Protein AF-A0A7K2P1S5-F1 (afdb_monomer)

Structure (mmCIF, N/CA/C/O backbone):
data_AF-A0A7K2P1S5-F1
#
_entry.id   AF-A0A7K2P1S5-F1
#
loop_
_atom_site.group_PDB
_atom_site.id
_atom_site.type_symbol
_atom_site.label_atom_id
_atom_site.label_alt_id
_atom_site.label_comp_id
_atom_site.label_asym_id
_atom_site.label_entity_id
_atom_site.label_seq_id
_atom_site.pdbx_PDB_ins_code
_atom_site.Cartn_x
_atom_site.Cartn_y
_atom_site.Cartn_z
_atom_site.occupancy
_atom_site.B_iso_or_equiv
_atom_site.auth_seq_id
_atom_site.auth_comp_id
_atom_site.auth_asym_id
_atom_site.auth_atom_id
_atom_site.pdbx_PDB_model_num
ATOM 1 N N . ALA A 1 1 ? -19.175 -7.770 -6.882 1.00 64.19 1 ALA A N 1
ATOM 2 C CA . ALA A 1 1 ? -19.852 -7.234 -5.683 1.00 64.19 1 ALA A CA 1
ATOM 3 C C . ALA A 1 1 ? -19.064 -6.012 -5.221 1.00 64.19 1 ALA A C 1
ATOM 5 O O . ALA A 1 1 ? -17.893 -6.172 -4.918 1.00 64.19 1 ALA A O 1
ATOM 6 N N . GLY A 1 2 ? -19.640 -4.807 -5.270 1.00 92.00 2 GLY A N 1
ATOM 7 C CA . GLY A 1 2 ? -18.954 -3.548 -4.926 1.00 92.00 2 GLY A CA 1
ATOM 8 C C . GLY A 1 2 ? -18.885 -3.310 -3.417 1.00 92.00 2 GLY A C 1
ATOM 9 O O . GLY A 1 2 ? -19.528 -2.395 -2.917 1.00 92.00 2 GLY A O 1
ATOM 10 N N . ARG A 1 3 ? -18.183 -4.189 -2.694 1.00 96.81 3 ARG A N 1
ATOM 11 C CA . ARG A 1 3 ? -18.020 -4.144 -1.232 1.00 96.81 3 ARG A CA 1
ATOM 12 C C . ARG A 1 3 ? -16.573 -3.842 -0.867 1.00 96.81 3 ARG A C 1
ATOM 14 O O . ARG A 1 3 ? -15.666 -4.311 -1.549 1.00 96.81 3 ARG A O 1
ATOM 21 N N . ASP A 1 4 ? -16.382 -3.133 0.240 1.00 97.44 4 ASP A N 1
ATOM 22 C CA . ASP A 1 4 ? -15.070 -2.916 0.849 1.00 97.44 4 ASP A CA 1
ATOM 23 C C . ASP A 1 4 ? -14.820 -3.994 1.912 1.00 97.44 4 ASP A C 1
ATOM 25 O O . ASP A 1 4 ? -15.289 -3.914 3.049 1.00 97.44 4 ASP A O 1
ATOM 29 N N . LEU A 1 5 ? -14.108 -5.047 1.516 1.00 97.94 5 LEU A N 1
ATOM 30 C CA . LEU A 1 5 ? -13.854 -6.197 2.384 1.00 97.94 5 LEU A CA 1
ATOM 31 C C . LEU A 1 5 ? -12.932 -5.850 3.562 1.00 97.94 5 LEU A C 1
ATOM 33 O O . LEU A 1 5 ? -13.035 -6.474 4.619 1.00 97.94 5 LEU A O 1
ATOM 37 N N . VAL A 1 6 ? -12.056 -4.853 3.401 1.00 98.06 6 VAL A N 1
ATOM 38 C CA . VAL A 1 6 ? -11.124 -4.420 4.449 1.00 98.06 6 VAL A CA 1
ATOM 39 C C . VAL A 1 6 ? -11.885 -3.675 5.539 1.00 98.06 6 VAL A C 1
ATOM 41 O O . VAL A 1 6 ? -11.708 -3.984 6.719 1.00 98.06 6 VAL A O 1
ATOM 44 N N . ALA A 1 7 ? -12.790 -2.769 5.154 1.00 98.19 7 ALA A N 1
ATOM 45 C CA . ALA A 1 7 ? -13.667 -2.075 6.095 1.00 98.19 7 ALA A CA 1
ATOM 46 C C . ALA A 1 7 ? -14.457 -3.070 6.957 1.00 98.19 7 ALA A C 1
ATOM 48 O O . ALA A 1 7 ? -14.453 -2.987 8.187 1.00 98.19 7 ALA A O 1
ATOM 49 N N . GLU A 1 8 ? -15.095 -4.047 6.311 1.00 98.31 8 GLU A N 1
ATOM 50 C CA . GLU A 1 8 ? -15.909 -5.049 6.996 1.00 98.31 8 GLU A CA 1
ATOM 51 C C . GLU A 1 8 ? -15.084 -5.926 7.949 1.00 98.31 8 GLU A C 1
ATOM 53 O O . GLU A 1 8 ? -15.510 -6.177 9.080 1.00 98.31 8 GLU A O 1
ATOM 58 N N . TYR A 1 9 ? -13.886 -6.347 7.532 1.00 98.50 9 TYR A N 1
ATOM 59 C CA . TYR A 1 9 ? -12.959 -7.096 8.379 1.00 9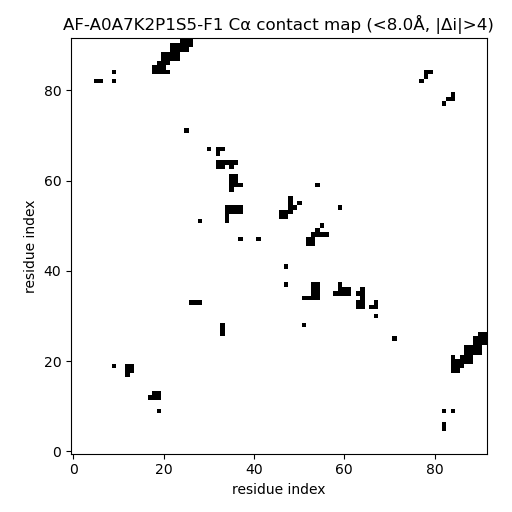8.50 9 TYR A CA 1
ATOM 60 C C . TYR A 1 9 ? -12.557 -6.294 9.625 1.00 98.50 9 TYR A C 1
ATOM 62 O O . TYR A 1 9 ? -12.711 -6.780 10.748 1.00 98.50 9 TYR A O 1
ATOM 70 N N . VAL A 1 10 ? -12.106 -5.048 9.453 1.00 98.50 10 VAL A N 1
ATOM 71 C CA . VAL A 1 10 ? -11.652 -4.201 10.567 1.00 98.50 10 VAL A CA 1
ATOM 72 C C . VAL A 1 10 ? -12.792 -3.930 11.551 1.00 98.50 10 VAL A C 1
ATOM 74 O O . VAL A 1 10 ? -12.605 -4.055 12.765 1.00 98.50 10 VAL A O 1
ATOM 77 N N . SER A 1 11 ? -13.993 -3.623 11.052 1.00 98.38 11 SER A N 1
ATOM 78 C CA . SER A 1 11 ? -15.181 -3.437 11.891 1.00 98.38 11 SER A CA 1
ATOM 79 C C . SER A 1 11 ? -15.545 -4.701 12.673 1.00 98.38 11 SER A C 1
ATOM 81 O O . SER A 1 11 ? -15.827 -4.614 13.869 1.00 98.38 11 SER A O 1
ATOM 83 N N . ALA A 1 12 ? -15.502 -5.879 12.043 1.00 98.62 12 ALA A N 1
ATOM 84 C CA . ALA A 1 12 ? -15.828 -7.144 12.699 1.00 98.62 12 ALA A CA 1
ATOM 85 C C . ALA A 1 12 ? -14.821 -7.524 13.798 1.00 98.62 12 ALA A C 1
ATOM 87 O O . ALA A 1 12 ? -15.223 -8.031 14.849 1.00 98.62 12 ALA A O 1
ATOM 88 N N . MET A 1 13 ? -13.529 -7.258 13.584 1.00 98.69 13 MET A N 1
ATOM 89 C CA . MET A 1 13 ? -12.484 -7.471 14.592 1.00 98.69 13 MET A CA 1
ATOM 90 C C . MET A 1 13 ? -12.713 -6.574 15.812 1.00 98.69 13 MET A C 1
ATOM 92 O O . MET A 1 13 ? -12.791 -7.061 16.944 1.00 98.69 13 MET A O 1
ATOM 96 N N . ARG A 1 14 ? -12.936 -5.276 15.577 1.00 98.00 14 ARG A N 1
ATOM 97 C CA . ARG A 1 14 ? -13.186 -4.287 16.636 1.00 98.00 14 ARG A CA 1
ATOM 98 C C . ARG A 1 14 ? -14.461 -4.571 17.422 1.00 98.00 14 ARG A C 1
ATOM 100 O O . ARG A 1 14 ? -14.449 -4.473 18.646 1.00 98.00 14 ARG A O 1
ATOM 107 N N . ALA A 1 15 ? -15.536 -4.992 16.753 1.00 98.62 15 ALA A N 1
ATOM 108 C CA . ALA A 1 15 ? -16.791 -5.368 17.407 1.00 98.62 15 ALA A CA 1
ATOM 109 C C . ALA A 1 15 ? -16.629 -6.535 18.400 1.00 98.62 15 ALA A C 1
ATOM 111 O O . ALA A 1 15 ? -17.441 -6.688 19.309 1.00 98.62 15 ALA A O 1
ATOM 112 N N . ARG A 1 16 ? -15.573 -7.346 18.249 1.00 98.56 16 ARG A N 1
ATOM 113 C CA . ARG A 1 16 ? -15.216 -8.436 19.169 1.00 98.56 16 ARG A CA 1
ATOM 114 C C . ARG A 1 16 ? -14.083 -8.081 20.138 1.00 98.56 16 ARG A C 1
ATOM 116 O O . ARG A 1 16 ? -13.578 -8.968 20.818 1.00 98.56 16 ARG A O 1
ATOM 123 N N . GLY A 1 17 ? -13.673 -6.814 20.204 1.00 98.44 17 GLY A N 1
ATOM 124 C CA . GLY A 1 17 ? -12.572 -6.365 21.061 1.00 98.44 17 GLY A CA 1
ATOM 125 C C . GLY A 1 17 ? -11.192 -6.871 20.625 1.00 98.44 17 GLY A C 1
ATOM 126 O O . GLY A 1 17 ? -10.274 -6.906 21.442 1.00 98.44 17 GLY A O 1
ATOM 127 N N . LEU A 1 18 ? -11.036 -7.284 19.362 1.00 98.75 18 LEU A N 1
ATOM 128 C CA . LEU A 1 18 ? -9.764 -7.742 18.803 1.00 98.75 18 LEU A CA 1
ATOM 129 C C . LEU A 1 18 ? -9.034 -6.593 18.100 1.00 98.75 18 LEU A C 1
ATOM 131 O O . LEU A 1 18 ? -9.659 -5.736 17.473 1.00 98.75 18 LEU A O 1
ATOM 135 N N . ARG A 1 19 ? -7.698 -6.625 18.160 1.00 98.50 19 ARG A N 1
ATOM 136 C CA . ARG A 1 19 ? -6.832 -5.761 17.345 1.00 98.50 19 ARG A CA 1
ATOM 137 C C . ARG A 1 19 ? -6.902 -6.183 15.879 1.00 98.50 19 ARG A C 1
ATOM 139 O O . ARG A 1 19 ? -6.927 -7.380 15.588 1.00 98.50 19 ARG A O 1
ATOM 146 N N . ALA A 1 20 ? -6.914 -5.219 14.967 1.00 98.44 20 ALA A N 1
ATOM 147 C CA . ALA A 1 20 ? -6.991 -5.458 13.531 1.00 98.44 20 ALA A CA 1
ATOM 148 C C . ALA A 1 20 ? -5.628 -5.204 12.875 1.00 98.44 20 ALA A C 1
ATOM 150 O O . ALA A 1 20 ? -5.171 -4.066 12.795 1.00 98.44 20 ALA 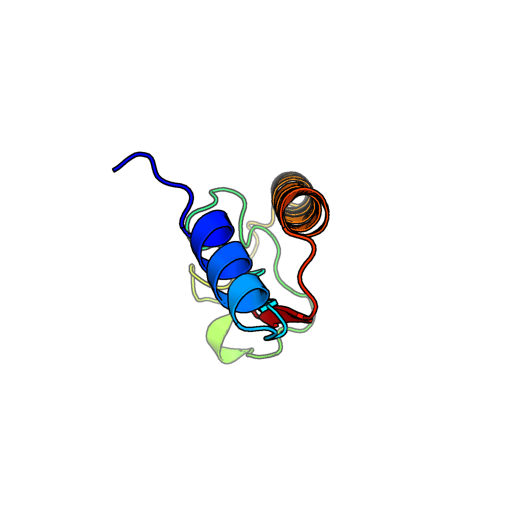A O 1
ATOM 151 N N . GLY A 1 21 ? -4.986 -6.271 12.398 1.00 98.56 21 GLY A N 1
ATOM 152 C CA . GLY A 1 21 ? -3.783 -6.184 11.572 1.00 98.56 21 GLY A CA 1
ATOM 153 C C . GLY A 1 21 ? -4.114 -6.268 10.084 1.00 98.56 21 GLY A C 1
ATO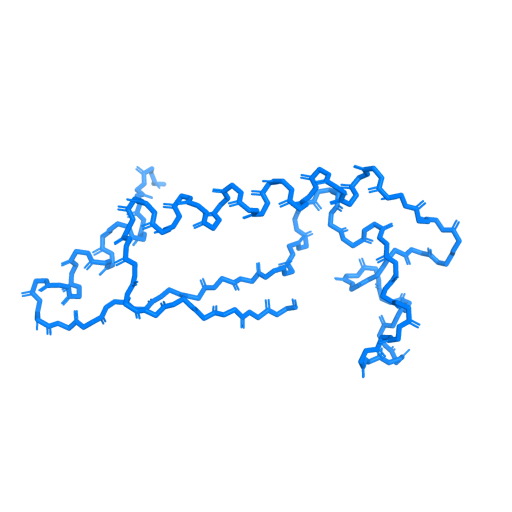M 154 O O . GLY A 1 21 ? -5.029 -7.007 9.709 1.00 98.56 21 GLY A O 1
ATOM 155 N N . LEU A 1 22 ? -3.364 -5.540 9.257 1.00 98.75 22 LEU A N 1
ATOM 156 C CA . LEU A 1 22 ? -3.435 -5.585 7.798 1.00 98.75 22 LEU A CA 1
ATOM 157 C C . LEU A 1 22 ? -2.071 -5.968 7.221 1.00 98.75 22 LEU A C 1
ATOM 159 O O . LEU A 1 22 ? -1.045 -5.413 7.607 1.00 98.75 22 LEU A O 1
ATOM 163 N N . TYR A 1 23 ? -2.084 -6.923 6.297 1.00 98.56 23 TYR A N 1
ATOM 164 C CA . TYR A 1 23 ? -0.941 -7.273 5.460 1.00 98.56 23 TYR A CA 1
ATOM 165 C C . TYR A 1 23 ? -0.944 -6.386 4.213 1.00 98.56 23 TYR A C 1
ATOM 167 O O . TYR A 1 23 ? -2.009 -6.156 3.635 1.00 98.56 23 TYR A O 1
ATOM 175 N N . TYR A 1 24 ? 0.230 -5.942 3.772 1.00 98.38 24 TYR A N 1
ATOM 176 C CA . TYR A 1 24 ? 0.410 -5.216 2.520 1.00 98.38 24 TYR A CA 1
ATOM 177 C C . TYR A 1 24 ? 1.683 -5.686 1.803 1.00 98.38 24 TYR A C 1
ATOM 179 O O . TYR A 1 24 ? 2.766 -5.678 2.390 1.00 98.38 24 TYR A O 1
ATOM 187 N N . SER A 1 25 ? 1.555 -6.081 0.533 1.00 96.62 25 SER A N 1
ATOM 188 C CA . SER A 1 25 ? 2.710 -6.427 -0.300 1.00 96.62 25 SER A CA 1
ATOM 189 C C . SER A 1 25 ? 3.243 -5.175 -0.990 1.00 96.62 25 SER A C 1
ATOM 191 O O . SER A 1 25 ? 2.505 -4.498 -1.698 1.00 96.62 25 SER A O 1
ATOM 193 N N . HIS A 1 26 ? 4.527 -4.883 -0.807 1.00 91.81 26 HIS A N 1
ATOM 194 C CA . HIS A 1 26 ? 5.261 -3.890 -1.591 1.00 91.81 26 HIS A CA 1
ATOM 195 C C . HIS A 1 26 ? 5.526 -4.364 -3.015 1.00 91.81 26 HIS A C 1
ATOM 197 O O . HIS A 1 26 ? 5.897 -3.552 -3.863 1.00 91.81 26 HIS A O 1
ATOM 203 N N . SER A 1 27 ? 5.381 -5.662 -3.265 1.00 91.25 27 SER A N 1
ATOM 204 C CA . SER A 1 27 ? 5.479 -6.240 -4.591 1.00 91.25 27 SER A CA 1
ATOM 205 C C . SER A 1 27 ? 4.108 -6.258 -5.256 1.00 91.25 27 SER A C 1
ATOM 207 O O . SER A 1 27 ? 3.171 -6.852 -4.730 1.00 91.25 27 SER A O 1
ATOM 209 N N . ASP A 1 28 ? 3.988 -5.630 -6.425 1.00 93.38 28 ASP A N 1
ATOM 210 C CA . ASP A 1 28 ? 2.723 -5.556 -7.161 1.00 93.38 28 ASP A CA 1
ATOM 211 C C . ASP A 1 28 ? 2.923 -5.984 -8.618 1.00 93.38 28 ASP A C 1
ATOM 213 O O . ASP A 1 28 ? 3.217 -5.182 -9.497 1.00 93.38 28 ASP A O 1
ATOM 217 N N . TRP A 1 29 ? 2.720 -7.272 -8.897 1.00 91.75 29 TRP A N 1
ATOM 218 C CA . TRP A 1 29 ? 2.847 -7.831 -10.250 1.00 91.75 29 TRP A CA 1
ATOM 219 C C . TRP A 1 29 ? 1.774 -7.354 -11.235 1.00 91.75 29 TRP A C 1
ATOM 221 O O . TRP A 1 29 ? 1.822 -7.716 -12.410 1.00 91.75 29 TRP A O 1
ATOM 231 N N . ASN A 1 30 ? 0.781 -6.596 -10.770 1.00 92.94 30 ASN A N 1
ATOM 232 C CA . ASN A 1 30 ? -0.263 -6.030 -11.609 1.00 92.94 30 ASN A CA 1
ATOM 233 C C . ASN A 1 30 ? 0.050 -4.582 -12.021 1.00 92.94 30 ASN A C 1
ATOM 235 O O . ASN A 1 30 ? -0.349 -4.172 -13.113 1.00 92.94 30 ASN A O 1
ATOM 239 N N . HIS A 1 31 ? 0.735 -3.796 -11.184 1.00 94.69 31 HIS A N 1
ATOM 240 C CA . HIS A 1 31 ? 1.043 -2.404 -11.515 1.00 94.69 31 HIS A CA 1
ATOM 241 C C . HIS A 1 31 ? 2.078 -2.325 -12.658 1.00 94.69 31 HIS A C 1
ATOM 243 O O . HIS A 1 31 ? 3.165 -2.886 -12.531 1.00 94.69 31 HIS A O 1
ATOM 249 N N . PRO A 1 32 ? 1.806 -1.603 -13.765 1.00 93.38 32 PRO A N 1
ATOM 250 C CA . PRO A 1 32 ? 2.673 -1.609 -14.951 1.00 93.38 32 PRO A CA 1
ATOM 251 C C . PRO A 1 32 ? 4.060 -0.998 -14.715 1.00 93.38 32 PRO A C 1
ATOM 253 O O . PRO A 1 32 ? 4.994 -1.311 -15.444 1.00 93.38 32 PRO A O 1
ATOM 256 N N . ASP A 1 33 ? 4.186 -0.137 -13.702 1.00 94.88 33 ASP A N 1
ATOM 257 C CA . ASP A 1 33 ? 5.458 0.480 -13.310 1.00 94.88 33 ASP A CA 1
ATOM 258 C C . ASP A 1 33 ? 6.220 -0.315 -12.217 1.00 94.88 33 ASP A C 1
ATOM 260 O O . ASP A 1 33 ? 7.290 0.109 -11.777 1.00 94.88 33 ASP A O 1
ATOM 264 N N . TYR A 1 34 ? 5.689 -1.449 -11.734 1.00 92.69 34 TYR A N 1
ATOM 265 C CA . TYR A 1 34 ? 6.382 -2.251 -10.721 1.00 92.69 34 TYR A CA 1
ATOM 266 C C . TYR A 1 34 ? 7.582 -3.004 -11.307 1.00 92.69 34 TYR A C 1
ATOM 268 O O . TYR A 1 34 ? 7.546 -3.526 -12.421 1.00 92.69 34 TYR A O 1
ATOM 276 N N . ALA A 1 35 ? 8.636 -3.065 -10.488 1.00 89.31 35 ALA A N 1
ATOM 277 C CA . ALA A 1 35 ? 9.946 -3.631 -10.783 1.00 89.31 35 ALA A CA 1
ATOM 278 C C . ALA A 1 35 ? 10.620 -3.004 -12.013 1.00 89.31 35 ALA A C 1
ATOM 280 O O . ALA A 1 35 ? 11.200 -3.710 -12.828 1.00 89.31 35 ALA A O 1
ATOM 281 N N . SER A 1 36 ? 10.583 -1.674 -12.143 1.00 93.00 36 SER A N 1
ATOM 282 C CA . SER A 1 36 ? 11.272 -0.958 -13.226 1.00 93.00 36 SER A CA 1
ATOM 283 C C . SER A 1 36 ? 12.741 -0.627 -12.930 1.00 93.00 36 SER A C 1
ATOM 285 O O . SER A 1 36 ? 13.443 -0.139 -13.811 1.00 93.00 36 SER A O 1
ATOM 287 N N . VAL A 1 37 ? 13.242 -0.912 -11.724 1.00 91.81 37 VAL A N 1
ATOM 288 C CA . VAL A 1 37 ? 14.663 -0.772 -11.349 1.00 91.81 37 VAL A CA 1
ATOM 289 C C . VAL A 1 37 ? 15.163 -2.037 -10.656 1.00 91.81 37 VAL A C 1
ATOM 291 O O . VAL A 1 37 ? 14.413 -2.708 -9.943 1.00 91.81 37 VAL A O 1
ATOM 294 N N . ARG A 1 38 ? 16.437 -2.387 -10.854 1.00 88.44 38 ARG A N 1
ATOM 295 C CA . ARG A 1 38 ? 17.080 -3.515 -10.173 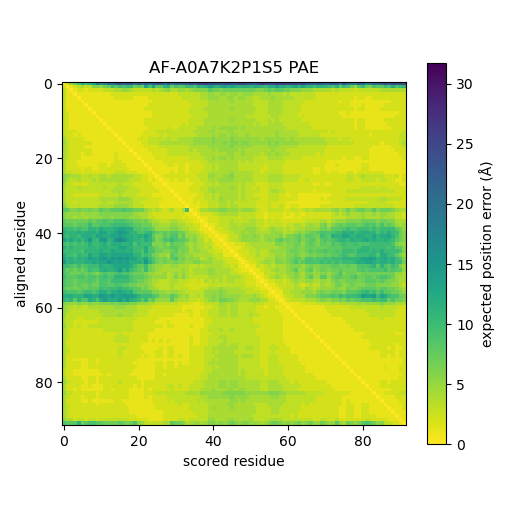1.00 88.44 38 ARG A CA 1
ATOM 296 C C . ARG A 1 38 ? 17.617 -3.058 -8.828 1.00 88.44 38 ARG A C 1
ATOM 298 O O . ARG A 1 38 ? 18.314 -2.052 -8.716 1.00 88.44 38 ARG A O 1
ATOM 305 N N . HIS A 1 39 ? 17.355 -3.846 -7.788 1.00 83.81 39 HIS A N 1
ATOM 306 C C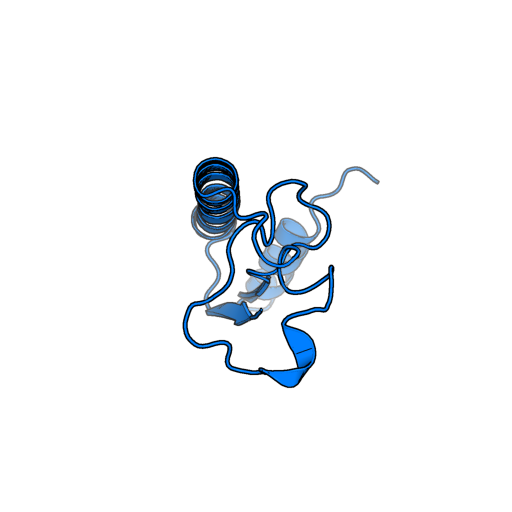A . HIS A 1 39 ? 18.005 -3.605 -6.507 1.00 83.81 39 HIS A CA 1
ATOM 307 C C . HIS A 1 39 ? 19.528 -3.801 -6.670 1.00 83.81 39 HIS A C 1
ATOM 309 O O . HIS A 1 39 ? 19.947 -4.841 -7.182 1.00 83.81 39 HIS A O 1
ATOM 315 N N . PRO A 1 40 ? 20.383 -2.866 -6.210 1.00 82.94 40 PRO A N 1
ATOM 316 C CA . PRO A 1 40 ? 21.829 -2.919 -6.462 1.00 82.94 40 PRO A CA 1
ATOM 317 C C . PRO A 1 40 ? 22.523 -4.111 -5.785 1.00 82.94 40 PRO A C 1
ATOM 319 O O . PRO A 1 40 ? 23.630 -4.491 -6.156 1.00 82.94 40 PRO A O 1
ATOM 322 N N . ARG A 1 41 ? 21.887 -4.695 -4.762 1.00 84.19 41 ARG A N 1
ATOM 323 C CA . ARG A 1 41 ? 22.333 -5.910 -4.064 1.00 84.19 41 ARG A CA 1
ATOM 324 C C . ARG A 1 41 ? 21.137 -6.831 -3.836 1.00 84.19 41 ARG A C 1
ATOM 326 O O . ARG A 1 41 ? 20.549 -6.774 -2.756 1.00 84.19 41 ARG A O 1
ATOM 333 N N . PRO A 1 42 ? 20.674 -7.557 -4.859 1.00 80.62 42 PRO A N 1
ATOM 334 C CA . PRO A 1 42 ? 19.443 -8.324 -4.757 1.00 80.62 42 PRO A CA 1
ATOM 335 C C . PRO A 1 42 ? 19.607 -9.420 -3.691 1.00 80.62 42 PRO A C 1
ATOM 337 O O . PRO A 1 42 ? 20.631 -10.106 -3.693 1.00 80.62 42 PRO A O 1
ATOM 340 N N . PRO A 1 43 ? 18.643 -9.581 -2.766 1.00 77.69 43 PRO A N 1
ATOM 341 C CA . PRO A 1 43 ? 18.729 -10.583 -1.699 1.00 77.69 43 PRO A CA 1
ATOM 342 C C . PRO A 1 43 ? 18.676 -12.016 -2.244 1.00 77.69 43 PRO A C 1
ATOM 344 O O . PRO A 1 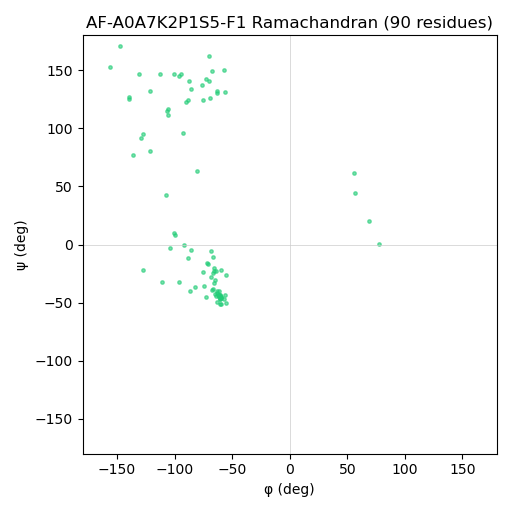43 ? 19.228 -12.923 -1.627 1.00 77.69 43 PRO A O 1
ATOM 347 N N . HIS A 1 44 ? 18.071 -12.179 -3.423 1.00 82.62 44 HIS A N 1
ATOM 348 C CA . HIS A 1 44 ? 17.944 -13.426 -4.170 1.00 82.62 44 HIS A CA 1
ATOM 349 C C . HIS A 1 44 ? 18.584 -13.272 -5.560 1.00 82.62 44 HIS A C 1
ATOM 351 O O . HIS A 1 44 ? 17.875 -12.995 -6.534 1.00 82.62 44 HIS A O 1
ATOM 357 N N . PRO A 1 45 ? 19.925 -13.381 -5.681 1.00 84.69 45 PRO A N 1
ATOM 358 C CA . PRO A 1 45 ? 20.636 -13.262 -6.956 1.00 84.69 45 PRO A CA 1
ATOM 359 C C . PRO A 1 45 ? 20.137 -14.232 -8.033 1.00 84.69 45 PRO A C 1
ATOM 361 O O . PRO A 1 45 ? 20.239 -13.944 -9.217 1.00 84.69 45 PRO A O 1
ATOM 364 N N . GLU A 1 46 ? 19.575 -15.368 -7.631 1.00 85.38 46 GLU A N 1
ATOM 365 C CA . GLU A 1 46 ? 18.987 -16.382 -8.502 1.00 85.38 46 GLU A CA 1
ATOM 366 C C . GLU A 1 46 ? 17.664 -15.950 -9.156 1.00 85.38 46 GLU A C 1
ATOM 368 O O . GLU A 1 46 ? 17.247 -16.554 -10.141 1.00 85.38 46 GLU A O 1
ATOM 373 N N . LEU A 1 47 ? 17.011 -14.905 -8.634 1.00 81.38 47 LEU A N 1
ATOM 374 C CA . LEU A 1 47 ? 15.712 -14.418 -9.111 1.00 81.38 47 LEU A CA 1
ATOM 375 C C . LEU A 1 47 ? 15.805 -13.133 -9.942 1.00 81.38 47 LEU A C 1
ATOM 377 O O . LEU A 1 47 ? 14.790 -12.672 -10.456 1.00 81.38 47 LEU A O 1
ATOM 381 N N . VAL A 1 48 ? 16.996 -12.550 -10.104 1.00 82.38 48 VAL A N 1
ATOM 382 C CA . VAL A 1 48 ? 17.179 -11.213 -10.708 1.00 82.38 48 VAL A CA 1
ATOM 383 C C . VAL A 1 48 ? 16.761 -11.129 -12.169 1.00 82.38 48 VAL A C 1
ATOM 385 O O . VAL A 1 48 ? 16.463 -10.047 -12.657 1.00 82.38 48 VAL A O 1
ATOM 388 N N . ASP A 1 49 ? 16.726 -12.255 -12.874 1.00 78.56 49 ASP A N 1
ATOM 389 C CA . ASP A 1 49 ? 16.296 -12.310 -14.273 1.00 78.56 49 ASP A CA 1
ATOM 390 C C . ASP A 1 49 ? 14.848 -12.795 -14.423 1.00 78.56 49 ASP A C 1
ATOM 392 O O . ASP A 1 49 ? 14.367 -13.001 -15.537 1.00 78.56 49 ASP A O 1
ATOM 396 N N . SER A 1 50 ? 14.131 -12.941 -13.303 1.00 84.31 50 SER A N 1
ATOM 397 C CA . SER A 1 50 ? 12.697 -13.197 -13.303 1.00 84.31 50 SER A CA 1
ATOM 398 C C . SER A 1 50 ? 11.929 -11.913 -13.634 1.00 84.31 50 SER A C 1
ATOM 400 O O . SER A 1 50 ? 12.046 -10.932 -12.892 1.00 84.31 50 SER A O 1
ATOM 402 N N . PRO A 1 51 ? 11.060 -11.921 -14.664 1.00 77.62 51 PRO A N 1
ATOM 403 C CA . PRO A 1 51 ? 10.255 -10.754 -15.027 1.00 77.62 51 PRO A CA 1
ATOM 404 C C . PRO A 1 51 ? 9.214 -10.383 -13.959 1.00 77.62 51 PRO A C 1
ATOM 406 O O . PRO A 1 51 ? 8.602 -9.327 -14.046 1.00 77.62 51 PRO A O 1
ATOM 409 N N . TYR A 1 52 ? 8.997 -11.243 -12.960 1.00 79.88 52 TYR A N 1
ATOM 410 C CA . TYR A 1 52 ? 8.085 -10.988 -11.843 1.00 79.88 52 TYR A CA 1
ATOM 411 C C . TYR A 1 52 ? 8.755 -10.260 -10.671 1.00 79.88 52 TYR A C 1
ATOM 413 O O . TYR A 1 52 ? 8.074 -9.841 -9.743 1.00 79.88 52 TYR A O 1
ATOM 421 N N . VAL A 1 53 ? 10.086 -10.156 -10.667 1.00 79.88 53 VAL A N 1
ATOM 422 C CA . VAL A 1 53 ? 10.851 -9.678 -9.500 1.00 79.88 53 VAL A CA 1
ATOM 423 C C . VAL A 1 53 ? 11.796 -8.534 -9.872 1.00 79.88 53 VAL A C 1
ATOM 425 O O . VAL A 1 53 ? 12.230 -7.776 -9.009 1.00 79.88 53 VAL A O 1
ATOM 428 N N . SER A 1 54 ? 12.167 -8.397 -11.146 1.00 86.56 54 SER A N 1
ATOM 429 C CA . SER A 1 54 ? 13.127 -7.393 -11.610 1.00 86.56 54 SER A CA 1
ATOM 430 C C . SER A 1 54 ? 12.922 -7.066 -13.096 1.00 86.56 54 SER A C 1
ATOM 432 O O . SER A 1 54 ? 12.481 -7.934 -13.855 1.00 86.56 54 SER A O 1
ATOM 434 N N . PRO A 1 55 ? 13.280 -5.848 -13.548 1.00 88.44 55 PRO A N 1
ATOM 435 C CA . PRO A 1 55 ? 13.204 -5.493 -14.965 1.00 88.44 55 PRO A CA 1
ATOM 436 C C . PRO A 1 55 ? 14.275 -6.259 -15.739 1.00 88.44 55 PRO A C 1
ATOM 438 O O . PRO A 1 55 ? 15.255 -6.714 -15.151 1.00 88.44 55 PRO A O 1
ATOM 441 N N . ALA A 1 56 ? 14.165 -6.367 -17.064 1.00 83.38 56 ALA A N 1
ATOM 442 C CA . ALA A 1 56 ? 15.225 -6.961 -17.885 1.00 83.38 56 ALA A CA 1
ATOM 443 C C . ALA A 1 56 ? 16.577 -6.223 -17.702 1.00 83.38 56 ALA A C 1
ATOM 445 O O . ALA A 1 56 ? 16.585 -5.016 -17.435 1.00 83.38 56 ALA A O 1
ATOM 446 N N . PRO A 1 57 ? 17.734 -6.905 -17.839 1.00 83.50 57 PRO A N 1
ATOM 447 C CA . PRO A 1 57 ? 19.033 -6.252 -17.700 1.00 83.50 57 PRO A CA 1
ATOM 448 C C . PRO A 1 57 ? 19.173 -5.064 -18.662 1.00 83.50 57 PRO A C 1
ATOM 450 O O . PRO A 1 57 ? 18.906 -5.192 -19.856 1.00 83.50 57 PRO A O 1
ATOM 453 N N . GLY A 1 58 ? 19.602 -3.912 -18.141 1.00 83.69 58 GLY A N 1
ATOM 454 C CA . GLY A 1 58 ? 19.819 -2.691 -18.926 1.00 83.69 58 GLY A CA 1
ATOM 455 C C . GLY A 1 58 ? 18.558 -1.898 -19.297 1.00 83.69 58 GLY A C 1
ATOM 456 O O . GLY A 1 58 ? 18.690 -0.867 -19.948 1.00 83.69 58 GLY A O 1
ATOM 457 N N . ALA A 1 59 ? 17.365 -2.338 -18.886 1.00 85.75 59 ALA A N 1
ATOM 458 C CA . ALA A 1 59 ? 16.088 -1.679 -19.177 1.00 85.75 59 ALA A CA 1
ATOM 459 C C . ALA A 1 59 ? 15.486 -0.986 -17.939 1.00 85.75 59 ALA A C 1
ATOM 461 O O . ALA A 1 59 ? 14.293 -1.110 -17.675 1.00 85.75 59 ALA A O 1
ATOM 462 N N . GLU A 1 60 ? 16.314 -0.302 -17.149 1.00 91.50 60 GLU A N 1
ATOM 463 C CA . GLU A 1 60 ? 15.839 0.392 -15.949 1.00 91.50 60 GLU A CA 1
ATOM 464 C C . GLU A 1 60 ? 15.117 1.703 -16.296 1.00 91.50 60 GLU A C 1
ATOM 466 O O . GLU A 1 60 ? 15.596 2.488 -17.115 1.00 91.50 60 GLU A O 1
ATOM 471 N N . ASP A 1 61 ? 13.992 1.958 -15.627 1.00 95.56 61 ASP A N 1
ATOM 472 C CA . ASP A 1 61 ? 13.222 3.203 -15.707 1.00 95.56 61 ASP A CA 1
ATOM 473 C C . ASP A 1 61 ? 12.970 3.758 -14.289 1.00 95.56 61 ASP A C 1
ATOM 475 O O . ASP A 1 61 ? 12.010 3.361 -13.612 1.00 95.56 61 ASP A O 1
ATOM 479 N N . PRO A 1 62 ? 13.832 4.681 -13.816 1.00 95.62 62 PRO A N 1
ATOM 480 C CA . PRO A 1 62 ? 13.684 5.312 -12.507 1.00 95.62 62 PRO A CA 1
ATOM 481 C C . PRO A 1 62 ? 12.426 6.176 -12.374 1.00 95.62 62 PRO A C 1
ATOM 483 O O . PRO A 1 62 ? 11.869 6.264 -11.285 1.00 95.62 62 PRO A O 1
ATOM 486 N N . LEU A 1 63 ? 11.945 6.786 -13.463 1.00 97.62 63 LEU A N 1
ATOM 487 C CA . LEU A 1 63 ? 10.750 7.635 -13.422 1.00 97.62 63 LEU A CA 1
ATOM 488 C C . LEU A 1 63 ? 9.478 6.791 -13.307 1.00 97.62 63 LEU A C 1
ATOM 490 O O . LEU A 1 63 ? 8.524 7.202 -12.651 1.00 97.62 63 LEU A O 1
ATOM 494 N N . ALA A 1 64 ? 9.443 5.617 -13.944 1.00 96.50 64 ALA A N 1
ATOM 495 C CA . ALA A 1 64 ? 8.400 4.627 -13.684 1.00 96.50 64 ALA A CA 1
ATOM 496 C C . ALA A 1 64 ? 8.426 4.171 -12.226 1.00 96.50 64 ALA A C 1
ATOM 498 O O . ALA A 1 64 ? 7.384 4.146 -11.572 1.00 96.50 64 ALA A O 1
ATOM 499 N N . TRP A 1 65 ? 9.619 3.926 -11.685 1.00 95.81 65 TRP A N 1
ATOM 500 C CA . TRP A 1 65 ? 9.752 3.503 -10.298 1.00 95.81 65 TRP A CA 1
ATOM 501 C C . TRP A 1 65 ? 9.194 4.548 -9.336 1.00 95.81 65 TRP A C 1
ATOM 503 O O . TRP A 1 65 ? 8.394 4.207 -8.474 1.00 95.81 65 TRP A O 1
ATOM 513 N N . GLU A 1 66 ? 9.536 5.824 -9.522 1.00 98.00 66 GLU A N 1
ATOM 514 C CA . GLU A 1 66 ? 8.998 6.929 -8.718 1.00 98.00 66 GLU A CA 1
ATOM 515 C C . GLU A 1 66 ? 7.461 6.976 -8.744 1.00 98.00 66 GLU A C 1
ATOM 517 O O . GLU A 1 66 ? 6.843 7.062 -7.684 1.00 98.00 66 GLU A O 1
ATOM 522 N N . ARG A 1 67 ? 6.824 6.804 -9.913 1.00 98.38 67 ARG A N 1
ATOM 523 C CA . ARG A 1 67 ? 5.351 6.724 -10.000 1.00 98.38 67 ARG A CA 1
ATOM 524 C C . ARG A 1 67 ? 4.779 5.546 -9.215 1.00 98.38 67 ARG A C 1
ATOM 526 O O . ARG A 1 67 ? 3.738 5.689 -8.575 1.00 98.38 67 ARG A O 1
ATOM 533 N N . TYR A 1 68 ? 5.437 4.387 -9.261 1.00 97.31 68 TYR A N 1
ATOM 534 C CA . TYR A 1 68 ? 5.024 3.230 -8.471 1.00 97.31 68 TYR A CA 1
ATOM 535 C C . TYR A 1 68 ? 5.154 3.489 -6.964 1.00 97.31 68 TYR A C 1
ATOM 537 O O . TYR A 1 68 ? 4.248 3.141 -6.205 1.00 97.31 68 TYR A O 1
ATOM 545 N N . LEU A 1 69 ? 6.249 4.122 -6.529 1.00 97.38 69 LEU A N 1
ATOM 546 C CA . LEU A 1 69 ? 6.448 4.499 -5.128 1.00 97.38 69 LEU A CA 1
ATOM 547 C C . LEU A 1 69 ? 5.333 5.440 -4.648 1.00 97.38 69 LEU A C 1
ATOM 549 O O . LEU A 1 69 ? 4.754 5.181 -3.595 1.00 97.38 69 LEU A O 1
ATOM 553 N N . ASP A 1 70 ? 4.975 6.452 -5.444 1.00 98.50 70 ASP A N 1
ATOM 554 C CA . ASP A 1 70 ? 3.881 7.381 -5.130 1.00 98.50 70 ASP A CA 1
ATOM 555 C C . ASP A 1 70 ? 2.525 6.662 -5.025 1.00 98.50 70 ASP A C 1
ATOM 557 O O . ASP A 1 70 ? 1.758 6.896 -4.086 1.00 98.50 70 ASP A O 1
ATOM 561 N N . TYR A 1 71 ? 2.226 5.753 -5.961 1.00 98.44 71 TYR A N 1
ATOM 562 C CA . TYR A 1 71 ? 1.015 4.926 -5.926 1.00 98.44 71 TYR A CA 1
ATOM 563 C C . TYR A 1 71 ? 0.949 4.069 -4.655 1.00 98.44 71 TYR A C 1
ATOM 565 O O . TYR A 1 71 ? -0.052 4.097 -3.931 1.00 98.44 71 TYR A O 1
ATOM 573 N N . ARG A 1 72 ? 2.028 3.341 -4.355 1.00 97.75 72 ARG A N 1
ATOM 574 C CA . ARG A 1 72 ? 2.140 2.473 -3.181 1.00 97.75 72 ARG A CA 1
ATOM 575 C C . ARG A 1 72 ? 1.997 3.268 -1.883 1.00 97.75 72 ARG A C 1
ATOM 577 O O . ARG A 1 72 ? 1.236 2.877 -0.998 1.00 97.75 72 ARG A O 1
ATOM 584 N N . ASP A 1 73 ? 2.693 4.395 -1.764 1.00 98.25 73 ASP A N 1
ATOM 585 C CA . ASP A 1 73 ? 2.634 5.241 -0.569 1.00 98.25 73 ASP A CA 1
ATOM 586 C C . ASP A 1 73 ? 1.239 5.855 -0.390 1.00 98.25 73 ASP A C 1
ATOM 588 O O . ASP A 1 73 ? 0.748 5.962 0.738 1.00 98.25 73 ASP A O 1
ATOM 592 N N . GLY A 1 74 ? 0.545 6.155 -1.493 1.00 98.62 74 GLY A N 1
ATOM 593 C CA . GLY A 1 74 ? -0.872 6.511 -1.496 1.00 98.62 74 GLY A CA 1
ATOM 594 C C . GLY A 1 74 ? -1.767 5.409 -0.920 1.00 98.62 74 GLY A C 1
ATOM 595 O O . GLY A 1 74 ? -2.605 5.691 -0.060 1.00 98.62 74 GLY A O 1
ATOM 596 N N . GLN A 1 75 ? -1.563 4.150 -1.320 1.00 98.50 75 GLN A N 1
ATOM 597 C CA . GLN A 1 75 ? -2.309 3.011 -0.769 1.00 98.50 75 GLN A CA 1
ATOM 598 C C . GLN A 1 75 ? -2.030 2.806 0.722 1.00 98.50 75 GLN A C 1
ATOM 600 O O . GLN A 1 75 ? -2.961 2.628 1.506 1.00 98.50 75 GLN A O 1
ATOM 605 N N . VAL A 1 76 ? -0.765 2.876 1.143 1.00 98.50 76 VAL A N 1
ATOM 606 C CA . VAL A 1 76 ? -0.395 2.783 2.564 1.00 98.50 76 VAL A CA 1
ATOM 607 C C . VAL A 1 76 ? -1.045 3.914 3.366 1.00 98.50 76 VAL A C 1
AT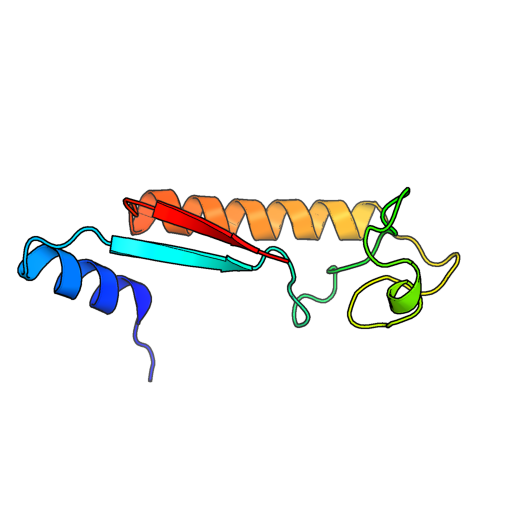OM 609 O O . VAL A 1 76 ? -1.612 3.663 4.432 1.00 98.50 76 VAL A O 1
ATOM 612 N N . CYS A 1 77 ? -1.039 5.143 2.844 1.00 98.56 77 CYS A N 1
ATOM 613 C CA . CYS A 1 77 ? -1.728 6.278 3.453 1.00 98.56 77 CYS A CA 1
ATOM 614 C C . CYS A 1 77 ? -3.238 6.023 3.584 1.00 98.56 77 CYS A C 1
ATOM 616 O O . CYS A 1 77 ? -3.804 6.240 4.659 1.00 98.56 77 CYS A O 1
ATOM 618 N N . GLU A 1 78 ? -3.894 5.498 2.544 1.00 98.56 78 GLU A N 1
ATOM 619 C CA . GLU A 1 78 ? -5.299 5.082 2.611 1.00 98.56 78 GLU A CA 1
ATOM 620 C C . GLU A 1 78 ? -5.537 4.051 3.717 1.00 98.56 78 GLU A C 1
ATOM 622 O O . GLU A 1 78 ? -6.466 4.214 4.509 1.00 98.56 78 GLU A O 1
ATOM 627 N N . LEU A 1 79 ? -4.695 3.018 3.821 1.00 98.44 79 LEU A N 1
ATOM 628 C CA . LEU A 1 79 ? -4.854 1.982 4.840 1.00 98.44 79 LEU A CA 1
ATOM 629 C C . LEU A 1 79 ? -4.750 2.558 6.257 1.00 98.44 79 LEU A C 1
ATOM 631 O O . LEU A 1 79 ? -5.579 2.262 7.125 1.00 98.44 79 LEU A O 1
ATOM 635 N N . LEU A 1 80 ? -3.755 3.413 6.486 1.00 98.31 80 LEU A N 1
ATOM 636 C CA . LEU A 1 80 ? -3.514 4.039 7.783 1.00 98.31 80 LEU A CA 1
ATOM 637 C C . LEU A 1 80 ? -4.616 5.029 8.168 1.00 98.31 80 LEU A C 1
ATOM 639 O O . LEU A 1 80 ? -5.021 5.069 9.328 1.00 98.31 80 LEU A O 1
ATOM 643 N N . THR A 1 81 ? -5.124 5.804 7.211 1.00 98.31 81 THR A N 1
ATOM 644 C CA . THR A 1 81 ? -6.096 6.872 7.488 1.00 98.31 81 THR A CA 1
ATOM 645 C C . THR A 1 81 ? -7.539 6.380 7.498 1.00 98.31 81 THR A C 1
ATOM 647 O O . THR A 1 81 ? -8.316 6.798 8.355 1.00 98.31 81 THR A O 1
ATOM 650 N N . ARG A 1 82 ? -7.917 5.476 6.586 1.00 98.19 82 ARG A N 1
ATOM 651 C CA . ARG A 1 82 ? -9.293 4.965 6.483 1.00 98.19 82 ARG A CA 1
ATOM 652 C C . ARG A 1 82 ? -9.574 3.842 7.469 1.00 98.19 82 ARG A C 1
ATOM 654 O O . ARG A 1 82 ? -10.689 3.755 7.983 1.00 98.19 82 ARG A O 1
ATOM 661 N N . PHE A 1 83 ? -8.592 2.980 7.730 1.00 98.06 83 PHE A N 1
ATOM 662 C CA . PHE A 1 83 ? -8.799 1.790 8.555 1.00 98.06 83 PHE A CA 1
ATOM 663 C C . PHE A 1 83 ? -8.090 1.860 9.903 1.00 98.06 83 PHE A C 1
ATOM 665 O O . PHE A 1 83 ? -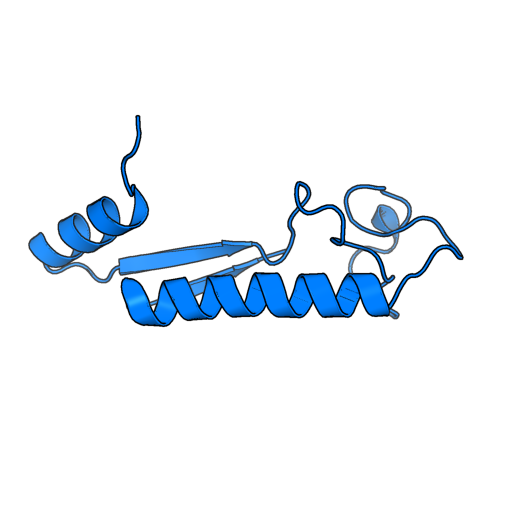8.638 1.344 10.877 1.00 98.06 83 PHE A O 1
ATOM 672 N N . GLY A 1 84 ? 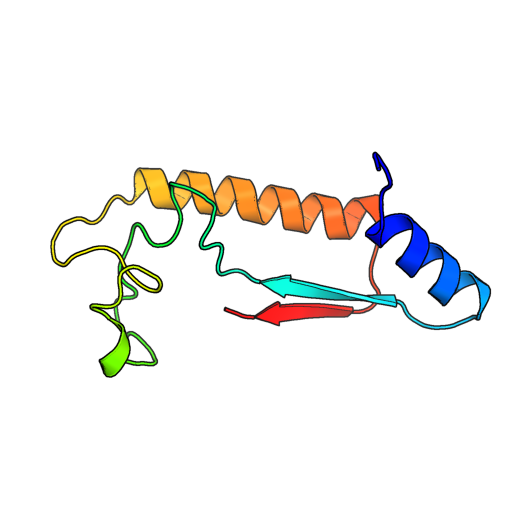-6.932 2.519 9.995 1.00 97.38 84 GLY A N 1
ATOM 673 C CA . GLY A 1 84 ? -6.167 2.663 11.240 1.00 97.38 84 GLY A CA 1
ATOM 674 C C . GLY A 1 84 ? -5.828 1.314 11.888 1.00 97.38 84 GLY A C 1
ATOM 675 O O . GLY A 1 84 ? -6.329 1.038 12.982 1.00 97.38 84 GLY A O 1
ATOM 676 N N . PRO A 1 85 ? -5.069 0.436 11.206 1.00 98.25 85 PRO A N 1
ATOM 677 C CA . PRO A 1 85 ? -4.727 -0.881 11.729 1.00 98.25 85 PRO A CA 1
ATOM 678 C C . PRO A 1 85 ? -3.794 -0.795 12.945 1.00 98.25 85 PRO A C 1
ATOM 680 O O . PRO A 1 85 ? -2.944 0.086 13.033 1.00 98.25 85 PRO A O 1
ATOM 683 N N . ASP A 1 86 ? -3.913 -1.760 13.856 1.00 98.50 86 ASP A N 1
ATOM 684 C CA . ASP A 1 86 ? -3.020 -1.919 15.013 1.00 98.50 86 ASP A CA 1
ATOM 685 C C . ASP A 1 86 ? -1.652 -2.504 14.623 1.00 98.50 86 ASP A C 1
ATOM 687 O O . ASP A 1 86 ? -0.666 -2.356 15.344 1.00 98.50 86 ASP A O 1
ATOM 691 N N . LEU A 1 87 ? -1.609 -3.215 13.494 1.00 98.31 87 LEU A N 1
ATOM 692 C CA . LEU A 1 87 ? -0.411 -3.786 12.895 1.00 98.31 87 LEU A CA 1
ATOM 693 C C . LEU A 1 87 ? -0.499 -3.600 11.384 1.00 98.31 87 LEU A C 1
ATOM 695 O O . LEU A 1 87 ? -1.455 -4.064 10.765 1.00 98.31 87 LEU A O 1
ATOM 699 N N . LEU A 1 88 ? 0.520 -2.985 10.798 1.00 98.12 88 LEU A N 1
ATOM 700 C CA . LEU A 1 88 ? 0.740 -3.022 9.360 1.00 98.12 88 LEU A CA 1
ATOM 701 C C . LEU A 1 88 ? 1.927 -3.947 9.093 1.00 98.12 88 LEU A C 1
ATOM 703 O O . LEU A 1 88 ? 3.033 -3.686 9.564 1.00 98.12 88 LEU A O 1
ATOM 707 N N . TRP A 1 89 ? 1.667 -5.065 8.420 1.00 98.44 89 TRP A N 1
ATOM 708 C CA . TRP A 1 89 ? 2.664 -6.091 8.137 1.00 98.44 89 TRP A CA 1
ATOM 709 C C . TRP A 1 89 ? 3.058 -6.033 6.668 1.00 98.44 89 TRP A C 1
ATOM 711 O O . TRP A 1 89 ? 2.221 -6.242 5.791 1.00 98.44 89 TRP A O 1
ATOM 721 N N . PHE A 1 90 ? 4.325 -5.729 6.421 1.00 97.56 90 PHE A N 1
ATOM 722 C CA . PHE A 1 90 ? 4.861 -5.548 5.083 1.00 97.56 90 PHE A CA 1
ATOM 723 C C . PHE A 1 90 ? 5.610 -6.780 4.593 1.00 97.56 90 PHE A C 1
ATOM 725 O O . PHE A 1 90 ? 6.292 -7.440 5.374 1.00 97.56 90 PHE A O 1
ATOM 732 N N . ASP A 1 91 ? 5.527 -7.011 3.288 1.00 91.88 91 ASP A N 1
ATOM 733 C CA . ASP A 1 91 ? 6.221 -8.084 2.576 1.00 91.88 91 ASP A CA 1
ATOM 734 C C . ASP A 1 91 ? 6.589 -7.660 1.159 1.00 91.88 91 ASP A C 1
ATOM 736 O O . ASP A 1 91 ? 6.041 -6.670 0.670 1.00 91.88 91 ASP A O 1
ATOM 740 N N . GLY A 1 92 ? 7.391 -8.479 0.479 1.00 83.50 92 GLY A N 1
ATOM 741 C CA . GLY A 1 92 ? 7.740 -8.302 -0.933 1.00 83.50 92 GLY A CA 1
ATOM 742 C C . GLY A 1 92 ? 8.954 -7.416 -1.139 1.00 83.50 92 GLY A C 1
ATOM 743 O O . GLY A 1 92 ? 8.783 -6.182 -1.101 1.00 83.50 92 GLY A O 1
#

Radius of gyration: 16.53 Å; Cα contacts (8 Å, |Δi|>4): 92; chains: 1; bounding box: 42×24×40 Å

Solvent-accessible surface area (backbone atoms only — not comparable to full-atom values): 5583 Å² total; per-residue (Å²): 129,100,69,64,66,64,60,53,51,46,51,56,30,47,77,69,76,40,83,34,68,43,79,46,66,72,56,47,90,78,50,90,34,51,43,22,50,71,67,96,75,55,94,53,70,91,45,49,83,36,83,85,69,13,30,63,91,93,58,66,34,68,69,42,31,50,54,37,52,55,52,50,52,49,51,52,49,47,48,52,72,77,66,55,54,79,36,81,46,77,44,109

Secondary structure (DSSP, 8-state):
----HHHHHHHHHHHTT---EEEEES--TTSTTTT-S--SS-S-GGGTT-TTTSPPTT---HHHHHHHHHHHHHHHHHIIIII--SEEEEE-

Sequence (92 aa):
AGRDLVAEYVSAMRARGLRAGLYYSHSDWNHPDYASVRHPRPPHPELVDSPYVSPAPGAEDPLAWERYLDYRDGQVCELLTRFGPDLLWFDG

Mean predicted aligned error: 3.77 Å

pLDDT: mean 92.99, std 7.17, range [64.19, 98.75]

Foldseek 3Di:
DPDDPLQVQLVVCVVVVHFFEDEDELQDQPQPLGQLAQDPDDPCPVCQCPVRHHPHPPRHDVVSVVVSVVVRVVVVVCCCPVRNGPHYHYDD